Protein AF-A0A133V3C7-F1 (afdb_monomer_lite)

pLDDT: mean 74.62, std 12.6, range [41.81, 91.69]

Secondary structure (DSSP, 8-state):
-PPP--PPPHHHHHHHHHHHHHHHHHH---SSPPPS-------HHHHHHHHHT-HHHHHHTHHHHHHHHHH-HHHHHHHHHHHHHHHHHHHHHHHHHTT--SEEEEEETTEEEEEESSHHHHHHHHHHHS-HHHHTTPEEEEE-

Organism: NCBI:txid1698271

Sequence (144 aa):
MAPYGVSFGGGISKDINAAYQRAKHRFGIIETLPGPEEEKEKTDEEKLKFYMKSERNRDRYREEIQDLRSKSGHLESVYYRELGKKHVRKLGKKLRELGIEQGWFAILEDTVVASGESEEEVKRRIEKILPPERQNHAYIYHLS

Structure (mmCIF, N/CA/C/O backbone):
data_AF-A0A133V3C7-F1
#
_entry.id   AF-A0A133V3C7-F1
#
loop_
_atom_site.group_PDB
_atom_site.id
_atom_site.type_symbol
_atom_site.label_atom_id
_atom_site.label_alt_id
_atom_site.label_comp_id
_atom_site.label_asym_id
_atom_site.label_entity_id
_atom_site.label_seq_id
_atom_site.pdbx_PDB_ins_code
_atom_site.Cartn_x
_atom_site.Cartn_y
_atom_site.Cartn_z
_atom_site.occupancy
_atom_site.B_iso_or_equiv
_atom_site.auth_seq_id
_atom_site.auth_comp_id
_atom_site.auth_asym_id
_atom_site.auth_atom_id
_atom_site.pdbx_PDB_model_num
ATOM 1 N N . MET A 1 1 ? 14.649 46.276 -40.426 1.00 46.78 1 MET A N 1
ATOM 2 C CA . MET A 1 1 ? 13.530 45.339 -40.194 1.00 46.78 1 MET A CA 1
ATOM 3 C C . MET A 1 1 ? 13.477 45.104 -38.688 1.00 46.78 1 MET A C 1
ATOM 5 O O . MET A 1 1 ? 14.411 44.521 -38.158 1.00 46.78 1 MET A O 1
ATOM 9 N N . ALA A 1 2 ? 12.526 45.724 -37.981 1.00 51.72 2 ALA A N 1
ATOM 10 C CA . ALA A 1 2 ? 12.470 45.685 -36.513 1.00 51.72 2 ALA A CA 1
ATOM 11 C C . ALA A 1 2 ? 11.894 44.338 -36.023 1.00 51.72 2 ALA A C 1
ATOM 13 O O . ALA A 1 2 ? 11.019 43.795 -36.703 1.00 51.72 2 ALA A O 1
ATOM 14 N N . PRO A 1 3 ? 12.371 43.782 -34.892 1.00 53.56 3 PRO A N 1
ATOM 15 C CA . PRO A 1 3 ? 11.920 42.486 -34.401 1.00 53.56 3 PRO A CA 1
ATOM 16 C C . PRO A 1 3 ? 10.464 42.563 -33.934 1.00 53.56 3 PRO A C 1
ATOM 18 O O . PRO A 1 3 ? 10.070 43.452 -33.181 1.00 53.56 3 PRO A O 1
ATOM 21 N N . TYR A 1 4 ? 9.658 41.621 -34.406 1.00 64.44 4 TYR A N 1
ATOM 22 C CA . TYR A 1 4 ? 8.256 41.464 -34.036 1.00 64.44 4 TYR A CA 1
ATOM 23 C C . TYR A 1 4 ? 8.159 40.875 -32.625 1.00 64.44 4 TYR A C 1
ATOM 25 O O . TYR A 1 4 ? 8.686 39.797 -32.349 1.00 64.44 4 TYR A O 1
ATOM 33 N N . GLY A 1 5 ? 7.476 41.584 -31.725 1.00 55.06 5 GLY A N 1
ATOM 34 C CA . GLY A 1 5 ? 7.168 41.087 -30.388 1.00 55.06 5 GLY A CA 1
ATOM 35 C C . GLY A 1 5 ? 6.111 39.990 -30.465 1.00 55.06 5 GLY A C 1
ATOM 36 O O . GLY A 1 5 ? 4.940 40.274 -30.700 1.00 55.06 5 GLY A O 1
ATOM 37 N N . VAL A 1 6 ? 6.521 38.737 -30.278 1.00 62.84 6 VAL A N 1
ATOM 38 C CA . VAL A 1 6 ? 5.597 37.601 -30.197 1.00 62.84 6 VAL A CA 1
ATOM 39 C C . VAL A 1 6 ? 5.098 37.491 -28.757 1.00 62.84 6 VAL A C 1
ATOM 41 O O . VAL A 1 6 ? 5.866 37.162 -27.855 1.00 62.84 6 VAL A O 1
ATOM 44 N N . SER A 1 7 ? 3.817 37.780 -28.526 1.00 61.81 7 SER A N 1
ATOM 45 C CA . SER A 1 7 ? 3.158 37.572 -27.235 1.00 61.81 7 SER A CA 1
ATOM 46 C C . SER A 1 7 ? 2.320 36.294 -27.277 1.00 61.81 7 SER A C 1
ATOM 48 O O . SER A 1 7 ? 1.440 36.118 -28.118 1.00 61.81 7 SER A O 1
ATOM 50 N N . PHE A 1 8 ? 2.606 35.365 -26.366 1.00 60.44 8 PHE A N 1
ATOM 51 C CA . PHE A 1 8 ? 1.832 34.134 -26.219 1.00 60.44 8 PHE A CA 1
ATOM 52 C C . PHE A 1 8 ? 0.729 34.339 -25.175 1.00 60.44 8 PHE A C 1
ATOM 54 O O . PHE A 1 8 ? 0.982 34.862 -24.090 1.00 60.44 8 PHE A O 1
ATOM 61 N N . GLY A 1 9 ? -0.501 33.926 -25.495 1.00 61.12 9 GLY A N 1
ATOM 62 C CA . GLY A 1 9 ? -1.622 33.955 -24.552 1.00 61.12 9 GLY A CA 1
ATOM 63 C C . GLY A 1 9 ? -1.420 32.989 -23.376 1.00 61.12 9 GLY A C 1
ATOM 64 O O . GLY A 1 9 ? -0.728 31.977 -23.498 1.00 61.12 9 GLY A O 1
ATOM 65 N N . GLY A 1 10 ? -2.069 33.264 -22.238 1.00 57.09 10 GLY A N 1
ATOM 66 C CA . GLY A 1 10 ? -1.815 32.578 -20.960 1.00 57.09 10 GLY A CA 1
ATOM 67 C C . GLY A 1 10 ? -1.996 31.050 -20.948 1.00 57.09 10 GLY A C 1
ATOM 68 O O . GLY A 1 10 ? -1.463 30.391 -20.057 1.00 57.09 10 GLY A O 1
ATOM 69 N N . GLY A 1 11 ? -2.704 30.470 -21.923 1.00 58.62 11 GLY A N 1
ATOM 70 C CA . GLY A 1 11 ? -2.781 29.015 -22.114 1.00 58.62 11 GLY A CA 1
ATOM 71 C C . GLY A 1 11 ? -1.487 28.420 -22.681 1.00 58.62 11 GLY A C 1
ATOM 72 O O . GLY A 1 11 ? -0.925 27.498 -22.097 1.00 58.62 11 GLY A O 1
ATOM 73 N N . ILE A 1 12 ? -0.950 29.018 -23.750 1.00 62.06 12 ILE A N 1
ATOM 74 C CA . ILE A 1 12 ? 0.281 28.565 -24.419 1.00 62.06 12 ILE A CA 1
ATOM 75 C C . ILE A 1 12 ? 1.486 28.723 -23.482 1.00 62.06 12 ILE A C 1
ATOM 77 O O . ILE A 1 12 ? 2.330 27.832 -23.393 1.00 62.06 12 ILE A O 1
ATOM 81 N N . SER A 1 13 ? 1.536 29.808 -22.703 1.00 61.38 13 SER A N 1
ATOM 82 C CA . SER A 1 13 ? 2.587 30.009 -21.697 1.00 61.38 13 SER A CA 1
ATOM 83 C C . SER A 1 13 ? 2.587 28.925 -20.617 1.00 61.38 13 SER A C 1
ATOM 85 O O . SER A 1 13 ? 3.656 28.524 -20.159 1.00 61.38 13 SER A O 1
ATOM 87 N N . LYS A 1 14 ? 1.412 28.419 -20.212 1.00 63.72 14 LYS A N 1
ATOM 88 C CA . LYS A 1 14 ? 1.315 27.328 -19.231 1.00 63.72 14 LYS A CA 1
ATOM 89 C C . LYS A 1 14 ? 1.818 26.009 -19.800 1.00 63.72 14 LYS A C 1
ATOM 91 O O . LYS A 1 14 ? 2.540 25.310 -19.094 1.00 63.72 14 LYS A O 1
ATOM 96 N N . ASP A 1 15 ? 1.496 25.693 -21.050 1.00 67.38 15 ASP A N 1
ATOM 97 C CA . ASP A 1 15 ? 1.969 24.463 -21.693 1.00 67.38 15 ASP A CA 1
ATOM 98 C C . ASP A 1 15 ? 3.476 24.487 -21.951 1.00 67.38 15 ASP A C 1
ATOM 100 O O . ASP A 1 15 ? 4.159 23.504 -21.660 1.00 67.38 15 ASP A O 1
ATOM 104 N N . ILE A 1 16 ? 4.022 25.624 -22.395 1.00 72.81 16 ILE A N 1
ATOM 105 C CA . ILE A 1 16 ? 5.471 25.804 -22.559 1.00 72.81 16 ILE A CA 1
ATOM 106 C C . ILE A 1 16 ? 6.179 25.677 -21.208 1.00 72.81 16 ILE A C 1
ATOM 108 O O . ILE A 1 16 ? 7.178 24.967 -21.097 1.00 72.81 16 ILE A O 1
ATOM 112 N N . ASN A 1 17 ? 5.645 26.296 -20.152 1.00 70.88 17 ASN A N 1
ATOM 113 C CA . ASN A 1 17 ? 6.240 26.202 -18.821 1.00 70.88 17 ASN A CA 1
ATOM 114 C C . ASN A 1 17 ? 6.110 24.779 -18.244 1.00 70.88 17 ASN A C 1
ATOM 116 O O . ASN A 1 17 ? 7.049 24.254 -17.653 1.00 70.88 17 ASN A O 1
ATOM 120 N N . ALA A 1 18 ? 4.994 24.088 -18.484 1.00 69.88 18 ALA A N 1
ATOM 121 C CA . ALA A 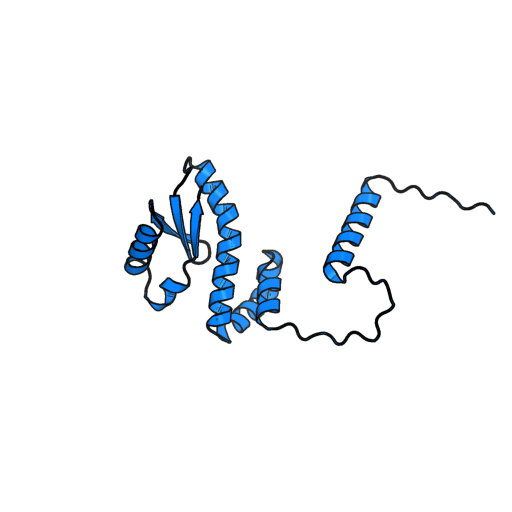1 18 ? 4.828 22.689 -18.098 1.00 69.88 18 ALA A CA 1
ATOM 122 C C . ALA A 1 18 ? 5.796 21.767 -18.854 1.00 69.88 18 ALA A C 1
ATOM 124 O O . ALA A 1 18 ? 6.364 20.852 -18.254 1.00 69.88 18 ALA A O 1
ATOM 125 N N . ALA A 1 19 ? 6.018 22.004 -20.149 1.00 71.81 19 ALA A N 1
ATOM 126 C CA . ALA A 1 19 ? 7.013 21.292 -20.941 1.00 71.81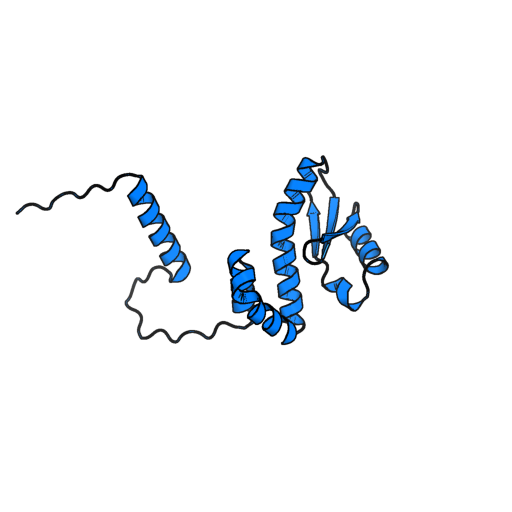 19 ALA A CA 1
ATOM 127 C C . ALA A 1 19 ? 8.434 21.557 -20.419 1.00 71.81 19 ALA A C 1
ATOM 129 O O . ALA A 1 19 ? 9.192 20.607 -20.219 1.00 71.81 19 ALA A O 1
ATOM 130 N N . TYR A 1 20 ? 8.755 22.811 -20.095 1.00 70.88 20 TYR A N 1
ATOM 131 C CA . TYR A 1 20 ? 10.030 23.211 -19.502 1.00 70.88 20 TYR A CA 1
ATOM 132 C C . TYR A 1 20 ? 10.278 22.544 -18.143 1.00 70.88 20 TYR A C 1
ATOM 134 O O . TYR A 1 20 ? 11.319 21.925 -17.945 1.00 70.88 20 TYR A O 1
ATOM 142 N N . GLN A 1 21 ? 9.309 22.567 -17.222 1.00 72.25 21 GLN A N 1
ATOM 143 C CA . GLN A 1 21 ? 9.446 21.906 -15.917 1.00 72.25 21 GLN A CA 1
ATOM 144 C C . GLN A 1 21 ? 9.567 20.381 -16.050 1.00 72.25 21 GLN A C 1
ATOM 146 O O . GLN A 1 21 ? 10.335 19.751 -15.321 1.00 72.25 21 GLN A O 1
ATOM 151 N N . ARG A 1 22 ? 8.855 19.766 -17.008 1.00 69.25 22 ARG A N 1
ATOM 152 C CA . ARG A 1 22 ? 9.005 18.332 -17.314 1.00 69.25 22 ARG A CA 1
ATOM 153 C C . ARG A 1 22 ? 10.395 18.009 -17.851 1.00 69.25 22 ARG A C 1
ATOM 155 O O . ARG A 1 22 ? 10.938 16.976 -17.469 1.00 69.25 22 ARG A O 1
ATOM 162 N N . ALA A 1 23 ? 10.943 18.850 -18.725 1.00 69.19 23 ALA A N 1
ATOM 163 C CA . ALA A 1 23 ? 12.285 18.683 -19.270 1.00 69.19 23 ALA A CA 1
ATOM 164 C C . ALA A 1 23 ? 13.346 18.878 -18.179 1.00 69.19 23 ALA A C 1
ATOM 166 O O . ALA A 1 23 ? 14.163 17.986 -17.978 1.00 69.19 23 ALA A O 1
ATOM 167 N N . LYS A 1 24 ? 13.243 19.947 -17.378 1.00 71.12 24 LYS A N 1
ATOM 168 C CA . LYS A 1 24 ? 14.124 20.219 -16.232 1.00 71.12 24 LYS A CA 1
ATOM 169 C C . LYS A 1 24 ? 14.130 19.081 -15.211 1.00 71.12 24 LYS A C 1
ATOM 171 O O . LYS A 1 24 ? 15.186 18.689 -14.733 1.00 71.12 24 LYS A O 1
ATOM 176 N N . HIS A 1 25 ? 12.969 18.513 -14.886 1.00 64.00 25 HIS A N 1
ATOM 177 C CA . HIS A 1 25 ? 12.901 17.361 -13.982 1.00 64.00 25 HIS A CA 1
ATOM 178 C C . HIS A 1 25 ? 13.510 16.100 -14.614 1.00 64.00 25 HIS A C 1
ATOM 180 O O . HIS A 1 25 ? 14.024 15.237 -13.905 1.00 64.00 25 HIS A O 1
ATOM 186 N N . ARG A 1 26 ? 13.378 15.923 -15.931 1.00 62.66 26 ARG A N 1
ATOM 187 C CA . ARG A 1 26 ? 13.813 14.693 -16.602 1.00 62.66 26 ARG A CA 1
ATOM 188 C C . ARG A 1 26 ? 15.308 14.688 -16.912 1.00 62.66 26 ARG A C 1
ATOM 190 O O . ARG A 1 26 ? 15.903 13.623 -16.832 1.00 62.66 26 ARG A O 1
ATOM 197 N N . PHE A 1 27 ? 15.874 15.846 -17.234 1.00 63.44 27 PHE A N 1
ATOM 198 C CA . PHE A 1 27 ? 17.224 15.968 -17.787 1.00 63.44 27 PHE A CA 1
ATOM 199 C C . PHE A 1 27 ? 18.115 16.973 -17.032 1.00 63.44 27 PHE A C 1
ATOM 201 O O . PHE A 1 27 ? 19.279 17.125 -17.376 1.00 63.44 27 PHE A O 1
ATOM 208 N N . GLY A 1 28 ? 17.606 17.658 -15.998 1.00 61.00 28 GLY A N 1
ATOM 209 C CA . GLY A 1 28 ? 18.314 18.778 -15.362 1.00 61.00 28 GLY A CA 1
ATOM 210 C C . GLY A 1 28 ? 18.300 20.050 -16.225 1.00 61.00 28 GLY A C 1
ATOM 211 O O . GLY A 1 28 ? 17.641 20.097 -17.264 1.00 61.00 28 GLY A O 1
ATOM 212 N N . ILE A 1 29 ? 18.978 21.116 -15.781 1.00 57.25 29 ILE A N 1
ATOM 213 C CA . ILE A 1 29 ? 19.309 22.261 -16.648 1.00 57.25 29 ILE A CA 1
ATOM 214 C C . ILE A 1 29 ? 20.689 21.973 -17.231 1.00 57.25 29 ILE A C 1
ATOM 216 O O . ILE A 1 29 ? 21.652 21.821 -16.485 1.00 57.25 29 ILE A O 1
ATOM 220 N N . ILE A 1 30 ? 20.762 21.867 -18.552 1.00 48.34 30 ILE A N 1
ATOM 221 C CA . ILE A 1 30 ? 21.998 21.581 -19.275 1.00 48.34 30 ILE A CA 1
ATOM 222 C C . ILE A 1 30 ? 22.706 22.921 -19.516 1.00 48.34 30 ILE A C 1
ATOM 224 O O . ILE A 1 30 ? 22.352 23.650 -20.438 1.00 48.34 30 ILE A O 1
ATOM 228 N N . GLU A 1 31 ? 23.659 23.279 -18.655 1.00 51.72 31 GLU A N 1
ATOM 229 C CA . GLU A 1 31 ? 24.477 24.499 -18.806 1.00 51.72 31 GLU A CA 1
ATOM 230 C C . GLU A 1 31 ? 25.641 24.312 -19.801 1.00 51.72 31 GLU A C 1
ATOM 232 O O . GLU A 1 31 ? 26.216 25.284 -20.285 1.00 51.72 31 GLU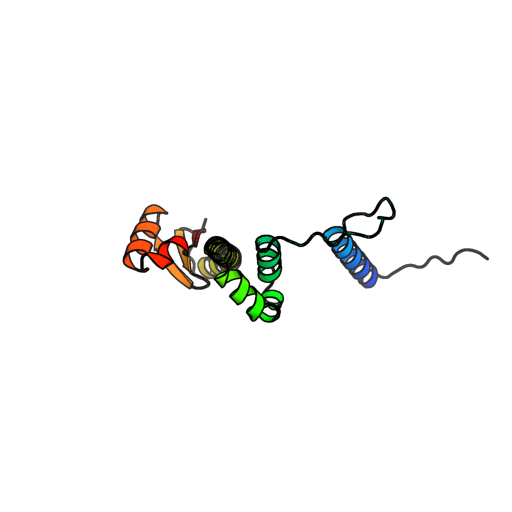 A O 1
ATOM 237 N N . THR A 1 32 ? 25.947 23.069 -20.178 1.00 54.06 32 THR A N 1
ATOM 238 C CA . THR A 1 32 ? 27.017 22.699 -21.114 1.00 54.06 32 THR A CA 1
ATOM 239 C C . THR A 1 32 ? 26.583 21.510 -21.965 1.00 54.06 32 THR A C 1
ATOM 241 O O . THR A 1 32 ? 25.987 20.571 -21.443 1.00 54.06 32 THR A O 1
ATOM 244 N N . LEU A 1 33 ? 26.866 21.543 -23.276 1.00 53.22 33 LEU A N 1
ATOM 245 C CA . LEU A 1 33 ? 26.556 20.428 -24.181 1.00 53.22 33 LEU A CA 1
ATOM 246 C C . LEU A 1 33 ? 27.194 19.131 -23.647 1.00 53.22 33 LEU A C 1
ATOM 248 O O . LEU A 1 33 ? 28.423 19.081 -23.543 1.00 53.22 33 LEU A O 1
ATOM 252 N N . PRO A 1 34 ? 26.404 18.093 -23.319 1.00 43.03 34 PRO A N 1
ATOM 253 C CA . PRO A 1 34 ? 26.962 16.845 -22.844 1.00 43.03 34 PRO A CA 1
ATOM 254 C C . PRO A 1 34 ? 27.524 16.072 -24.041 1.00 43.03 34 PRO A C 1
ATOM 256 O O . PRO A 1 34 ? 26.923 16.024 -25.117 1.00 43.03 34 PRO A O 1
ATOM 259 N N . GLY A 1 35 ? 28.703 15.476 -23.851 1.00 49.34 35 GLY A N 1
ATOM 260 C CA . GLY A 1 35 ? 29.177 14.393 -24.714 1.00 49.34 35 GLY A CA 1
ATOM 261 C C . GLY A 1 35 ? 28.180 13.224 -24.713 1.00 49.34 35 GLY A C 1
ATOM 262 O O . GLY A 1 35 ? 27.242 13.242 -23.916 1.00 49.34 35 GLY A O 1
ATOM 263 N N . PRO A 1 36 ? 28.351 12.227 -25.602 1.00 42.03 36 PRO A N 1
ATOM 264 C CA . PRO A 1 36 ? 27.390 11.138 -25.773 1.00 42.03 36 PRO A CA 1
ATOM 265 C C . PRO A 1 36 ? 27.063 10.518 -24.411 1.00 42.03 36 PRO A C 1
ATOM 267 O O . PRO A 1 36 ? 27.941 9.966 -23.752 1.00 42.03 36 PRO A O 1
ATOM 270 N N . GLU A 1 37 ? 25.821 10.707 -23.960 1.00 48.19 37 GLU A N 1
ATOM 271 C CA . GLU A 1 37 ? 25.356 10.208 -22.672 1.00 48.19 37 GLU A CA 1
ATOM 272 C C . GLU A 1 37 ? 25.438 8.681 -22.705 1.00 48.19 37 GLU A C 1
ATOM 274 O O . GLU A 1 37 ? 24.680 8.023 -23.416 1.00 48.19 37 GLU A O 1
ATOM 279 N N . GLU A 1 38 ? 26.363 8.107 -21.939 1.00 41.91 38 GLU A N 1
ATOM 280 C CA . GLU A 1 38 ? 26.260 6.709 -21.548 1.00 41.91 38 GLU A CA 1
ATOM 281 C C . GLU A 1 38 ? 24.951 6.570 -20.765 1.00 41.91 38 GLU A C 1
ATOM 283 O O . GLU A 1 38 ? 24.804 7.114 -19.664 1.00 41.91 38 GLU A O 1
ATOM 288 N N . GLU A 1 39 ? 23.965 5.900 -21.365 1.00 41.81 39 GLU A N 1
ATOM 289 C CA . GLU A 1 39 ? 22.732 5.497 -20.703 1.00 41.81 39 GLU A CA 1
ATOM 290 C C . GLU A 1 39 ? 23.112 4.718 -19.441 1.00 41.81 39 GLU A C 1
ATOM 292 O O . GLU A 1 39 ? 23.425 3.531 -19.499 1.00 41.81 39 GLU A O 1
ATOM 297 N N . LYS A 1 40 ? 23.130 5.386 -18.281 1.00 45.38 40 LYS A N 1
ATOM 298 C CA . LYS A 1 40 ? 23.348 4.703 -17.006 1.00 45.38 40 LYS A CA 1
ATOM 299 C C . LYS A 1 40 ? 22.250 3.657 -16.873 1.00 45.38 40 LYS A C 1
ATOM 301 O O . LYS A 1 40 ? 21.083 4.016 -16.691 1.00 45.38 40 LYS A O 1
ATOM 306 N N . GLU A 1 41 ? 22.615 2.385 -17.001 1.00 46.47 41 GLU A N 1
ATOM 307 C CA . GLU A 1 41 ? 21.718 1.260 -16.780 1.00 46.47 41 GLU A CA 1
ATOM 308 C C . GLU A 1 41 ? 21.076 1.428 -15.401 1.00 46.47 41 GLU A C 1
ATOM 310 O O . GLU A 1 41 ? 21.712 1.255 -14.364 1.00 46.47 41 GLU A O 1
ATOM 315 N N . LYS A 1 42 ? 19.811 1.853 -15.377 1.00 57.34 42 LYS A N 1
ATOM 316 C CA . LYS A 1 42 ? 19.085 2.056 -14.122 1.00 57.34 42 LYS A CA 1
ATOM 317 C C . LYS A 1 42 ? 19.014 0.732 -13.377 1.00 57.34 42 LYS A C 1
ATOM 319 O O . LYS A 1 42 ? 18.572 -0.266 -13.957 1.00 57.34 42 LYS A O 1
ATOM 324 N N . THR A 1 43 ? 19.383 0.744 -12.100 1.00 75.75 43 THR A N 1
ATOM 325 C CA . THR A 1 43 ? 19.278 -0.419 -11.214 1.00 75.75 43 THR A CA 1
ATOM 326 C C . THR A 1 43 ? 17.835 -0.932 -11.202 1.00 75.75 43 THR A C 1
ATOM 328 O O . THR A 1 43 ? 16.886 -0.149 -11.309 1.00 75.75 43 THR A O 1
ATOM 331 N N . ASP A 1 44 ? 17.646 -2.244 -11.049 1.00 76.31 44 ASP A N 1
ATOM 332 C CA . ASP A 1 44 ? 16.325 -2.890 -11.064 1.00 76.31 44 ASP A CA 1
ATOM 333 C C . ASP A 1 44 ? 15.327 -2.245 -10.070 1.00 76.31 44 ASP A C 1
ATOM 335 O O . ASP A 1 44 ? 14.140 -2.105 -10.372 1.00 76.31 44 ASP A O 1
ATOM 339 N N . GLU A 1 45 ? 15.810 -1.718 -8.940 1.00 76.62 45 GLU A N 1
ATOM 340 C CA . GLU A 1 45 ? 15.005 -0.928 -7.995 1.00 76.62 45 GLU A CA 1
ATOM 341 C C . GLU A 1 45 ? 14.501 0.410 -8.556 1.00 76.62 45 GLU A C 1
ATOM 343 O O . GLU A 1 45 ? 13.370 0.826 -8.285 1.00 76.62 45 GLU A O 1
ATOM 348 N N . GLU A 1 46 ? 15.335 1.131 -9.305 1.00 77.44 46 GLU A N 1
ATOM 349 C CA . GLU A 1 46 ? 14.970 2.425 -9.885 1.00 77.44 46 GLU A CA 1
ATOM 350 C C . GLU A 1 46 ? 13.951 2.252 -11.011 1.00 77.44 46 GLU A C 1
ATOM 352 O O . GLU A 1 46 ? 13.008 3.045 -11.123 1.00 77.44 46 GLU A O 1
ATOM 357 N N . LYS A 1 47 ? 14.095 1.178 -11.800 1.00 82.00 47 LYS A N 1
ATOM 358 C CA . LYS A 1 47 ? 13.098 0.758 -12.794 1.00 82.00 47 LYS A CA 1
ATOM 359 C C . LYS A 1 47 ? 11.760 0.465 -12.118 1.00 82.00 47 LYS A C 1
ATOM 361 O O . LYS A 1 47 ? 10.742 1.039 -12.509 1.00 82.00 47 LYS A O 1
ATOM 366 N N . LEU A 1 48 ? 11.772 -0.318 -11.037 1.00 82.31 48 LEU A N 1
ATOM 367 C CA . LEU A 1 48 ? 10.567 -0.650 -10.276 1.00 82.31 48 LEU A CA 1
ATOM 368 C C . LEU A 1 48 ? 9.870 0.606 -9.722 1.00 82.31 48 LEU A C 1
ATOM 370 O O . LEU A 1 48 ? 8.672 0.795 -9.943 1.00 82.31 48 LEU A O 1
ATOM 374 N N . LYS A 1 49 ? 10.611 1.523 -9.083 1.00 79.88 49 LYS A N 1
ATOM 375 C CA . LYS A 1 49 ? 10.066 2.806 -8.587 1.00 79.88 49 LYS A CA 1
ATOM 376 C C . LYS A 1 49 ? 9.444 3.644 -9.709 1.00 79.88 49 LYS A C 1
ATOM 378 O O . LYS A 1 49 ? 8.386 4.252 -9.521 1.00 79.88 49 LYS A O 1
ATOM 383 N N . PHE A 1 50 ? 10.068 3.676 -10.887 1.00 82.38 50 PHE A N 1
ATOM 384 C CA . PHE A 1 50 ? 9.539 4.398 -12.045 1.00 82.38 50 PHE A CA 1
ATOM 385 C C . PHE A 1 50 ? 8.229 3.789 -12.568 1.00 82.38 50 PHE A C 1
ATOM 387 O O . PHE A 1 50 ? 7.268 4.525 -12.833 1.00 82.38 50 PHE A O 1
ATOM 394 N N . TYR A 1 51 ? 8.157 2.461 -12.675 1.00 81.56 51 TYR A N 1
ATOM 395 C CA . TYR A 1 51 ? 6.946 1.762 -13.109 1.00 81.56 51 TYR A CA 1
ATOM 396 C C . TYR A 1 51 ? 5.801 1.929 -12.104 1.00 81.56 51 TYR A C 1
ATOM 398 O O . TYR A 1 51 ? 4.657 2.170 -12.486 1.00 81.56 51 TYR A O 1
ATOM 406 N N . MET A 1 52 ? 6.113 1.940 -10.809 1.00 78.88 52 MET A N 1
ATOM 407 C CA . MET A 1 52 ? 5.136 2.115 -9.732 1.00 78.88 52 MET A CA 1
ATOM 408 C C . MET A 1 52 ? 4.552 3.535 -9.618 1.00 78.88 52 MET A C 1
ATOM 410 O O . MET A 1 52 ? 3.482 3.718 -9.019 1.00 78.88 52 MET A O 1
ATOM 414 N N . LYS A 1 53 ? 5.194 4.543 -10.226 1.00 80.31 53 LYS A N 1
ATOM 415 C CA . LYS A 1 53 ? 4.869 5.973 -10.061 1.00 80.31 53 LYS A CA 1
ATOM 416 C C . LYS A 1 53 ? 3.431 6.348 -10.435 1.00 80.31 53 LYS A C 1
ATOM 418 O O . LYS A 1 53 ? 2.826 7.188 -9.770 1.00 80.31 53 LYS A O 1
ATOM 423 N N . SER A 1 54 ? 2.863 5.756 -11.486 1.00 74.50 54 SER A N 1
ATOM 424 C CA . SER A 1 54 ? 1.501 6.064 -11.952 1.00 74.50 54 SER A CA 1
ATOM 425 C C . SER A 1 54 ? 0.670 4.790 -12.138 1.00 74.50 54 SER A C 1
ATOM 427 O O . SER A 1 54 ? 1.216 3.691 -12.169 1.00 74.50 54 SER A O 1
ATOM 429 N N . GLU A 1 55 ? -0.659 4.919 -12.192 1.00 72.25 55 GLU A N 1
ATOM 430 C CA . GLU A 1 55 ? -1.538 3.787 -12.553 1.00 72.25 55 GLU A CA 1
ATOM 431 C C . GLU A 1 55 ? -1.299 3.371 -14.009 1.00 72.25 55 GLU A C 1
ATOM 433 O O . GLU A 1 55 ? -0.979 2.220 -14.267 1.00 72.25 55 GLU A O 1
ATOM 438 N N . ARG A 1 56 ? -1.255 4.340 -14.932 1.00 74.00 56 ARG A N 1
ATOM 439 C CA . ARG A 1 56 ? -0.953 4.095 -16.350 1.00 74.00 56 ARG A CA 1
ATOM 440 C C . ARG A 1 56 ? 0.391 3.392 -16.581 1.00 74.00 56 ARG A C 1
ATOM 442 O O . ARG A 1 56 ? 0.509 2.592 -17.500 1.00 74.00 56 ARG A O 1
ATOM 449 N N . ASN A 1 57 ? 1.410 3.703 -15.780 1.00 77.00 57 ASN A N 1
ATOM 450 C CA . ASN A 1 57 ? 2.708 3.035 -15.869 1.00 77.00 57 ASN A CA 1
ATOM 451 C C . ASN A 1 57 ? 2.617 1.590 -15.373 1.00 77.00 57 ASN A C 1
ATOM 453 O O . ASN A 1 57 ? 3.201 0.717 -15.995 1.00 77.00 57 ASN A O 1
ATOM 457 N N . ARG A 1 58 ? 1.870 1.321 -14.299 1.00 78.00 58 ARG A N 1
ATOM 458 C CA . ARG A 1 58 ? 1.676 -0.047 -13.799 1.00 78.00 58 ARG A CA 1
ATOM 459 C C . ARG A 1 58 ? 0.957 -0.939 -14.792 1.00 78.00 58 ARG A C 1
ATOM 461 O O . ARG A 1 58 ? 1.335 -2.093 -14.921 1.00 78.00 58 ARG A O 1
ATOM 468 N N . ASP A 1 59 ? -0.040 -0.397 -15.482 1.00 73.31 59 ASP A N 1
ATOM 469 C CA . ASP A 1 59 ? -0.755 -1.151 -16.510 1.00 73.31 59 ASP A CA 1
ATOM 470 C C . ASP A 1 59 ? 0.149 -1.416 -17.715 1.00 73.31 59 ASP A C 1
ATOM 472 O O . ASP A 1 59 ? 0.164 -2.519 -18.249 1.00 73.31 59 ASP A O 1
ATOM 476 N N . ARG A 1 60 ? 0.947 -0.414 -18.113 1.00 75.06 60 ARG A N 1
ATOM 477 C CA . ARG A 1 60 ? 1.868 -0.524 -19.250 1.00 75.06 60 ARG A CA 1
ATOM 478 C C . ARG A 1 60 ? 3.039 -1.474 -18.999 1.00 75.06 60 ARG A C 1
ATOM 480 O O . ARG A 1 60 ? 3.458 -2.125 -19.940 1.00 75.06 60 ARG A O 1
ATOM 487 N N . TYR A 1 61 ? 3.569 -1.501 -17.779 1.00 83.19 61 TYR A N 1
ATOM 488 C CA . TYR A 1 61 ? 4.760 -2.273 -17.408 1.00 83.19 61 TYR A CA 1
ATOM 489 C C . TYR A 1 61 ? 4.414 -3.450 -16.488 1.00 83.19 61 TYR A C 1
ATOM 491 O O . TYR A 1 61 ? 5.172 -3.783 -15.578 1.00 83.19 61 TYR A O 1
ATOM 499 N N . ARG A 1 62 ? 3.208 -4.015 -16.628 1.00 76.56 62 ARG A N 1
ATOM 500 C CA . ARG A 1 62 ? 2.699 -5.045 -15.713 1.00 76.56 62 ARG A CA 1
ATOM 501 C C . ARG A 1 62 ? 3.584 -6.292 -15.725 1.00 76.56 62 ARG A C 1
ATOM 503 O O . ARG A 1 62 ? 3.885 -6.818 -14.656 1.00 76.56 62 ARG A O 1
ATOM 510 N N . GLU A 1 63 ? 3.984 -6.728 -16.914 1.00 76.44 63 GLU A N 1
ATOM 511 C CA . GLU A 1 63 ? 4.815 -7.917 -17.118 1.00 76.44 63 GLU A CA 1
ATOM 512 C C . GLU A 1 63 ? 6.226 -7.685 -16.564 1.00 76.44 63 GLU A C 1
ATOM 514 O O . GLU A 1 63 ? 6.715 -8.471 -15.759 1.00 76.44 63 GLU A O 1
ATOM 519 N N . GLU A 1 64 ? 6.829 -6.529 -16.843 1.00 81.19 64 GLU A N 1
ATOM 520 C CA . GLU A 1 64 ? 8.159 -6.182 -16.340 1.00 81.19 64 GLU A CA 1
ATOM 521 C C . GLU A 1 64 ? 8.179 -5.997 -14.818 1.00 81.19 64 GLU A C 1
ATOM 523 O O . GLU A 1 64 ? 9.164 -6.331 -14.161 1.00 81.19 64 GLU A O 1
ATOM 528 N N . ILE A 1 65 ? 7.094 -5.489 -14.225 1.00 81.19 65 ILE A N 1
ATOM 529 C CA . ILE A 1 65 ? 6.931 -5.448 -12.767 1.00 81.19 65 ILE A CA 1
ATOM 530 C C . ILE A 1 65 ? 6.877 -6.871 -12.199 1.00 81.19 65 ILE A C 1
ATOM 532 O O . ILE A 1 65 ? 7.470 -7.117 -11.150 1.00 81.19 65 ILE A O 1
ATOM 536 N N . GLN A 1 66 ? 6.164 -7.796 -12.847 1.00 77.88 66 GLN A N 1
ATOM 537 C CA . GLN A 1 66 ? 6.060 -9.182 -12.387 1.00 77.88 66 GLN A CA 1
ATOM 538 C C . GLN A 1 66 ? 7.420 -9.889 -12.443 1.00 77.88 66 GLN A C 1
ATOM 540 O O . GLN A 1 66 ? 7.826 -10.508 -11.456 1.00 77.88 66 GLN A O 1
ATOM 545 N N . ASP A 1 67 ? 8.164 -9.696 -13.528 1.00 82.31 67 ASP A N 1
ATOM 546 C CA . ASP A 1 67 ? 9.523 -10.214 -13.667 1.00 82.31 67 ASP A CA 1
ATOM 547 C C . ASP A 1 67 ? 10.455 -9.628 -12.604 1.00 82.31 67 ASP A C 1
ATOM 549 O O . ASP A 1 67 ? 11.132 -10.375 -11.898 1.00 82.31 67 ASP A O 1
ATOM 553 N N . LEU A 1 68 ? 10.441 -8.304 -12.404 1.00 82.44 68 LEU A N 1
ATOM 554 C CA . LEU A 1 68 ? 11.256 -7.643 -11.378 1.00 82.44 68 LEU A CA 1
ATOM 555 C C . LEU A 1 68 ? 10.933 -8.132 -9.961 1.00 82.44 68 LEU A C 1
ATOM 557 O O . LEU A 1 68 ? 11.842 -8.263 -9.143 1.00 82.44 68 LEU A O 1
ATOM 561 N N . ARG A 1 69 ? 9.665 -8.437 -9.665 1.00 77.50 69 ARG A N 1
ATOM 562 C CA . ARG A 1 69 ? 9.259 -9.011 -8.373 1.00 77.50 69 ARG A CA 1
ATOM 563 C C . ARG A 1 69 ? 9.816 -10.418 -8.169 1.00 77.50 69 ARG A C 1
ATOM 565 O O . ARG A 1 69 ? 10.256 -10.728 -7.070 1.00 77.50 69 ARG A O 1
ATOM 572 N N . SER A 1 70 ? 9.827 -11.247 -9.214 1.00 75.75 70 SER A N 1
ATOM 573 C CA . SER A 1 70 ? 10.329 -12.628 -9.134 1.00 75.75 70 SER A CA 1
ATOM 574 C C . SER A 1 70 ? 11.855 -12.729 -9.007 1.00 75.75 70 SER A C 1
ATOM 576 O O . SER A 1 70 ? 12.363 -13.719 -8.487 1.00 75.75 70 SER A O 1
ATOM 578 N N . LYS A 1 71 ? 12.595 -11.693 -9.428 1.00 79.69 71 LYS A N 1
ATOM 579 C CA . LYS A 1 71 ? 14.067 -11.678 -9.396 1.00 79.69 71 LYS A CA 1
ATOM 580 C C . LYS A 1 71 ? 14.665 -11.658 -7.990 1.00 79.69 71 LYS A C 1
ATOM 582 O O . LYS A 1 71 ? 15.752 -12.194 -7.793 1.00 79.69 71 LYS A O 1
ATOM 587 N N . SER A 1 72 ? 14.026 -10.992 -7.024 1.00 74.50 72 SER A N 1
ATOM 588 C CA . SER A 1 72 ? 14.520 -10.960 -5.641 1.00 74.50 72 SER A CA 1
ATOM 589 C C . SER A 1 72 ? 13.433 -10.585 -4.632 1.00 74.50 72 SER A C 1
ATOM 591 O O . SER A 1 72 ? 12.616 -9.697 -4.879 1.00 74.50 72 SER A O 1
ATOM 593 N N . GLY A 1 73 ? 13.501 -11.171 -3.431 1.00 71.12 73 GLY A N 1
ATOM 594 C CA . GLY A 1 73 ? 12.619 -10.803 -2.313 1.00 71.12 73 GLY A CA 1
ATOM 595 C C . GLY A 1 73 ? 12.775 -9.342 -1.853 1.00 71.12 73 GLY A C 1
ATOM 596 O O . GLY A 1 73 ? 11.845 -8.751 -1.302 1.00 71.12 73 GLY A O 1
ATOM 597 N N . HIS A 1 74 ? 13.926 -8.712 -2.131 1.00 73.75 74 HIS A N 1
ATOM 598 C CA . HIS A 1 74 ? 14.123 -7.282 -1.882 1.00 73.75 74 HIS A CA 1
ATOM 599 C C . HIS A 1 74 ? 13.244 -6.419 -2.800 1.00 73.75 74 HIS A C 1
ATOM 601 O O . HIS A 1 74 ? 12.549 -5.520 -2.325 1.00 73.75 74 HIS A O 1
ATOM 607 N N . LEU A 1 75 ? 13.225 -6.714 -4.105 1.00 75.94 75 LEU A N 1
ATOM 608 C CA . LEU A 1 75 ? 12.381 -6.007 -5.075 1.00 75.94 75 LEU A CA 1
ATOM 609 C C . LEU A 1 75 ? 10.894 -6.221 -4.788 1.00 75.94 75 LEU A C 1
ATOM 611 O O . LEU A 1 75 ? 10.105 -5.284 -4.9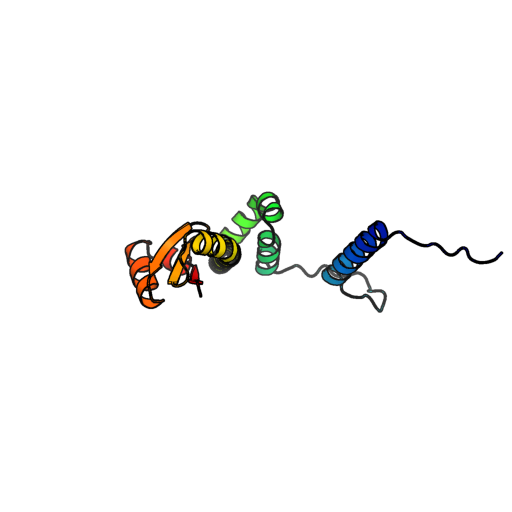04 1.00 75.94 75 LEU A O 1
ATOM 615 N N . GLU A 1 76 ? 10.517 -7.414 -4.335 1.00 72.88 76 GLU A N 1
ATOM 616 C CA . GLU A 1 76 ? 9.159 -7.687 -3.872 1.00 72.88 76 GLU A CA 1
ATOM 617 C C . GLU A 1 76 ? 8.773 -6.814 -2.658 1.00 72.88 76 GLU A C 1
ATOM 619 O O . GLU A 1 76 ? 7.722 -6.168 -2.658 1.00 72.88 76 GLU A O 1
ATOM 624 N N . SER A 1 77 ? 9.662 -6.683 -1.672 1.00 72.25 77 SER A N 1
ATOM 625 C CA . SER A 1 77 ? 9.443 -5.807 -0.510 1.00 72.25 77 SER A CA 1
ATOM 626 C C . SER A 1 77 ? 9.310 -4.330 -0.913 1.00 72.25 77 SER A C 1
ATOM 628 O O . SER A 1 77 ? 8.451 -3.601 -0.406 1.00 72.25 77 SER A O 1
ATOM 630 N N . VAL A 1 78 ? 10.140 -3.866 -1.856 1.00 75.75 78 VAL A N 1
ATOM 631 C CA . VAL A 1 78 ? 10.066 -2.498 -2.394 1.00 75.75 78 VAL A CA 1
ATOM 632 C C . VAL A 1 78 ? 8.743 -2.272 -3.126 1.00 75.75 78 VAL A C 1
ATOM 634 O O . VAL A 1 78 ? 8.123 -1.225 -2.931 1.00 75.75 78 VAL A O 1
ATOM 637 N N . TYR A 1 79 ? 8.284 -3.245 -3.913 1.00 78.81 79 TYR A N 1
ATOM 638 C CA . TYR A 1 79 ? 7.009 -3.187 -4.624 1.00 78.81 79 TYR A CA 1
ATOM 639 C C . TYR A 1 79 ? 5.825 -2.987 -3.668 1.00 78.81 79 TYR A C 1
ATOM 641 O O . TYR A 1 79 ? 5.062 -2.030 -3.829 1.00 78.81 79 TYR A O 1
ATOM 649 N N . TYR A 1 80 ? 5.698 -3.825 -2.632 1.00 74.12 80 TYR A N 1
ATOM 650 C CA . TYR A 1 80 ? 4.594 -3.700 -1.671 1.00 74.12 80 TYR A CA 1
ATOM 651 C C . TYR A 1 80 ? 4.646 -2.380 -0.899 1.00 74.12 80 TYR A C 1
ATOM 653 O O . TYR A 1 80 ? 3.616 -1.733 -0.697 1.00 74.12 80 TYR A O 1
ATOM 661 N N . ARG A 1 81 ? 5.847 -1.910 -0.544 1.00 73.88 81 ARG A N 1
ATOM 662 C CA . ARG A 1 81 ? 6.020 -0.610 0.116 1.00 73.88 81 ARG A CA 1
ATOM 663 C C . ARG A 1 81 ? 5.556 0.555 -0.763 1.00 73.88 81 ARG A C 1
ATOM 665 O O . ARG A 1 81 ? 4.893 1.469 -0.270 1.00 73.88 81 ARG A O 1
ATOM 672 N N . GLU A 1 82 ? 5.900 0.555 -2.049 1.00 74.81 82 GLU A N 1
ATOM 673 C CA . GLU A 1 82 ? 5.489 1.613 -2.982 1.00 74.81 82 GLU A CA 1
ATOM 674 C C . GLU A 1 82 ? 3.990 1.538 -3.335 1.00 74.81 82 GLU A C 1
ATOM 676 O O . GLU A 1 82 ? 3.344 2.581 -3.493 1.00 74.81 82 GLU A O 1
ATOM 681 N N . LEU A 1 83 ? 3.401 0.334 -3.380 1.00 73.88 83 LEU A N 1
ATOM 682 C CA . LEU A 1 83 ? 1.946 0.154 -3.462 1.00 73.88 83 LEU A CA 1
ATOM 683 C C . LEU A 1 83 ? 1.234 0.781 -2.259 1.00 73.88 83 LEU A C 1
ATOM 685 O O . LEU A 1 83 ? 0.368 1.646 -2.447 1.00 73.88 83 LEU A O 1
ATOM 689 N N . GLY A 1 84 ? 1.647 0.399 -1.047 1.00 69.50 84 GLY A N 1
ATOM 690 C CA . GLY A 1 84 ? 1.047 0.856 0.205 1.00 69.50 84 GLY A CA 1
ATOM 691 C C . GLY A 1 84 ? 1.039 2.379 0.306 1.00 69.50 84 GLY A C 1
ATOM 692 O O . GLY A 1 84 ? -0.020 2.980 0.472 1.00 69.50 84 GLY A O 1
ATOM 693 N N . LYS A 1 85 ? 2.182 3.037 0.062 1.00 72.31 85 LYS A N 1
ATOM 694 C CA . LYS A 1 85 ? 2.307 4.510 0.111 1.00 72.31 85 LYS A CA 1
ATOM 695 C C . LYS A 1 85 ? 1.274 5.253 -0.736 1.00 72.31 85 LYS A C 1
ATOM 697 O O . LYS A 1 85 ? 0.773 6.303 -0.327 1.00 72.31 85 LYS A O 1
ATOM 702 N N . LYS A 1 86 ? 0.966 4.757 -1.940 1.00 70.44 86 LYS A N 1
ATOM 703 C CA . LYS A 1 86 ? -0.026 5.414 -2.802 1.00 70.44 86 LYS A CA 1
ATOM 704 C C . LYS A 1 86 ? -1.446 5.121 -2.331 1.00 70.44 86 LYS A C 1
ATOM 706 O O . LYS A 1 86 ? -2.289 6.021 -2.377 1.00 70.44 86 LYS A O 1
ATOM 711 N N . HIS A 1 87 ? -1.708 3.888 -1.901 1.00 71.81 87 HIS A N 1
ATOM 712 C CA . HIS A 1 87 ? -3.035 3.482 -1.457 1.00 71.81 87 HIS A CA 1
ATOM 713 C C . HIS A 1 87 ? -3.448 4.218 -0.177 1.00 71.81 87 HIS A C 1
ATOM 715 O O . HIS A 1 87 ? -4.566 4.718 -0.092 1.00 71.81 87 HIS A O 1
ATOM 721 N N . VAL A 1 88 ? -2.503 4.424 0.741 1.00 74.56 88 VAL A N 1
ATOM 722 C CA . VAL A 1 88 ? -2.659 5.176 1.994 1.00 74.56 88 VAL A CA 1
ATOM 723 C C . VAL A 1 88 ? -3.334 6.533 1.810 1.00 74.56 88 VAL A C 1
ATOM 725 O O . VAL A 1 88 ? -4.240 6.869 2.559 1.00 74.56 88 VAL A O 1
ATOM 728 N N . ARG A 1 89 ? -2.949 7.320 0.796 1.00 76.75 89 ARG A N 1
ATOM 729 C CA . ARG A 1 89 ? -3.544 8.654 0.590 1.00 76.75 89 ARG A CA 1
ATOM 730 C C . ARG A 1 89 ? -5.010 8.581 0.170 1.00 76.75 89 ARG A C 1
ATOM 732 O O . ARG A 1 89 ? -5.825 9.372 0.638 1.00 76.75 89 ARG A O 1
ATOM 739 N N . LYS A 1 90 ? -5.343 7.646 -0.728 1.00 79.81 90 LYS A N 1
ATOM 740 C CA . LYS A 1 90 ? -6.728 7.419 -1.173 1.00 79.81 90 LYS A CA 1
ATOM 741 C C . LYS A 1 90 ? -7.566 6.847 -0.026 1.00 79.81 90 LYS A C 1
ATOM 743 O O . LYS A 1 90 ? -8.692 7.289 0.181 1.00 79.81 90 LYS A O 1
ATOM 748 N N . LEU A 1 91 ? -6.996 5.907 0.723 1.00 81.19 91 LEU A N 1
ATOM 749 C CA . LEU A 1 91 ? -7.629 5.264 1.864 1.00 81.19 91 LEU A CA 1
ATOM 750 C C . LEU A 1 91 ? -7.877 6.249 3.006 1.00 81.19 91 LEU A C 1
ATOM 752 O O . LEU A 1 91 ? -9.000 6.336 3.474 1.00 81.19 91 LEU A O 1
ATOM 756 N N . GLY A 1 92 ? -6.879 7.039 3.404 1.00 82.50 92 GLY A N 1
ATOM 757 C CA . GLY A 1 92 ? -7.018 8.037 4.464 1.00 82.50 92 GLY A CA 1
ATOM 758 C C . GLY A 1 92 ? -8.117 9.054 4.161 1.00 82.50 92 GLY A C 1
ATOM 759 O O . GLY A 1 92 ? -8.896 9.396 5.045 1.00 82.50 92 GLY A O 1
ATOM 760 N N . LYS A 1 93 ? -8.259 9.469 2.893 1.00 84.38 93 LYS A N 1
ATOM 761 C CA . LYS A 1 93 ? -9.383 10.315 2.471 1.00 84.38 93 LYS A CA 1
ATOM 762 C C . LYS A 1 93 ? -10.732 9.613 2.676 1.00 84.38 93 LYS A C 1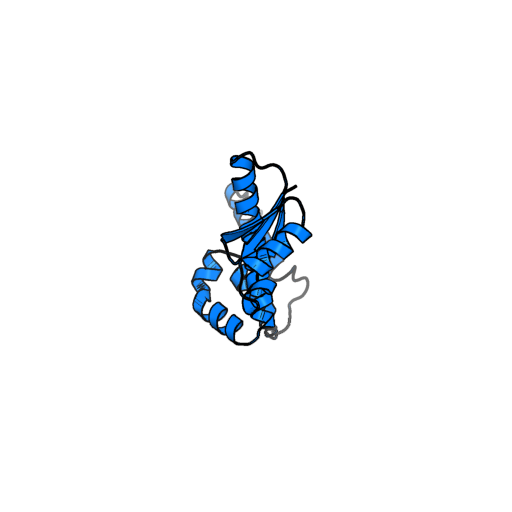
ATOM 764 O O . LYS A 1 93 ? -11.618 10.200 3.283 1.00 84.38 93 LYS A O 1
ATOM 769 N N . LYS A 1 94 ? -10.866 8.361 2.223 1.00 85.44 94 LYS A N 1
ATOM 770 C CA . LYS A 1 94 ? -12.091 7.563 2.410 1.00 85.44 94 LYS A CA 1
ATOM 771 C C . LYS A 1 94 ? -12.416 7.322 3.887 1.00 85.44 94 LYS A C 1
ATOM 773 O O . LYS A 1 94 ? -13.570 7.417 4.272 1.00 85.44 94 LYS A O 1
ATOM 778 N N . LEU A 1 95 ? -11.415 7.018 4.713 1.00 85.19 95 LEU A N 1
ATOM 779 C CA . LEU A 1 95 ? -11.595 6.786 6.149 1.00 85.19 95 LEU A CA 1
ATOM 780 C C . LEU A 1 95 ? -12.116 8.049 6.847 1.00 85.19 95 LEU A C 1
ATOM 782 O O . LEU A 1 95 ? -13.076 7.970 7.607 1.00 85.19 95 LEU A O 1
ATOM 786 N N . ARG A 1 96 ? -11.567 9.219 6.505 1.00 86.06 96 ARG A N 1
ATOM 787 C CA . ARG A 1 96 ? -12.064 10.508 7.008 1.00 86.06 96 ARG A CA 1
ATOM 788 C C . ARG A 1 96 ? -13.475 10.830 6.518 1.00 86.06 96 ARG A C 1
ATOM 790 O O . ARG A 1 96 ? -14.282 11.322 7.295 1.00 86.06 96 ARG A O 1
ATOM 797 N N . GLU A 1 97 ? -13.798 10.523 5.260 1.00 89.25 97 GLU A N 1
ATOM 798 C CA . GLU A 1 97 ? -15.168 10.648 4.728 1.00 89.25 97 GLU A CA 1
ATOM 799 C C . GLU A 1 97 ? -16.171 9.757 5.491 1.00 89.25 97 GLU A C 1
ATOM 801 O O . GLU A 1 97 ? -17.343 10.108 5.591 1.00 89.25 97 GLU A O 1
ATOM 806 N N . LEU A 1 98 ? -15.713 8.643 6.075 1.00 87.44 98 LEU A N 1
ATOM 807 C CA . LEU A 1 98 ? -16.505 7.754 6.934 1.00 87.44 98 LEU A CA 1
ATOM 808 C C . LEU A 1 98 ? -16.546 8.187 8.414 1.00 87.44 98 LEU A C 1
ATOM 810 O O . LEU A 1 98 ? -17.145 7.488 9.227 1.00 87.44 98 LEU A O 1
ATOM 814 N N . GLY A 1 99 ? -15.921 9.311 8.778 1.00 86.31 99 GLY A N 1
ATOM 815 C CA . GLY A 1 99 ? -15.872 9.807 10.159 1.00 86.31 99 GLY A CA 1
ATOM 816 C C . GLY A 1 99 ? -14.787 9.171 11.031 1.00 86.31 99 GLY A C 1
ATOM 817 O O . GLY A 1 99 ? -14.799 9.344 12.245 1.00 86.31 99 GLY A O 1
ATOM 818 N N . ILE A 1 100 ? -13.843 8.436 10.437 1.00 86.88 100 ILE A N 1
ATOM 819 C CA . ILE A 1 100 ? -12.690 7.886 11.155 1.00 86.88 100 ILE A CA 1
ATOM 820 C C . ILE A 1 100 ? -11.570 8.926 11.126 1.00 86.88 100 ILE A C 1
ATOM 822 O O . ILE A 1 100 ? -10.956 9.169 10.084 1.00 86.88 100 ILE A O 1
ATOM 826 N N . GLU A 1 101 ? -11.314 9.544 12.276 1.00 83.44 101 GLU A N 1
ATOM 827 C CA . GLU A 1 101 ? -10.350 10.644 12.394 1.00 83.44 101 GLU A CA 1
ATOM 828 C C . GLU A 1 101 ? -8.932 10.161 12.708 1.00 83.44 101 GLU A C 1
ATOM 830 O O . GLU A 1 101 ? -7.971 10.724 12.187 1.00 83.44 101 GLU A O 1
ATOM 835 N N . GLN A 1 102 ? -8.801 9.088 13.494 1.00 88.62 102 GLN A N 1
ATOM 836 C CA . GLN A 1 102 ? -7.512 8.560 13.935 1.00 88.62 102 GLN A CA 1
ATOM 837 C C . GLN A 1 102 ? -7.497 7.028 14.012 1.00 88.62 102 GLN A C 1
ATOM 839 O O . GLN A 1 102 ? -8.537 6.398 14.212 1.00 88.62 102 GLN A O 1
ATOM 844 N N . GLY A 1 103 ? -6.314 6.428 13.867 1.00 89.44 103 GLY A N 1
ATOM 845 C CA . GLY A 1 103 ? -6.105 4.995 14.085 1.00 89.44 103 GLY A CA 1
ATOM 846 C C . GLY A 1 103 ? -4.949 4.406 13.284 1.00 89.44 103 GLY A C 1
ATOM 847 O O . GLY A 1 103 ? -4.409 5.024 12.365 1.00 89.44 103 GLY A O 1
ATOM 848 N N . TRP A 1 104 ? -4.582 3.174 13.617 1.00 90.62 104 TRP A N 1
ATOM 849 C CA . TRP A 1 104 ? -3.550 2.412 12.924 1.00 90.62 104 TRP A CA 1
ATOM 850 C C . TRP A 1 104 ? -4.182 1.396 11.981 1.00 90.62 104 TRP A C 1
ATOM 852 O O . TRP A 1 104 ? -5.116 0.685 12.348 1.00 90.62 104 TRP A O 1
ATOM 862 N N . PHE A 1 105 ? -3.654 1.303 10.763 1.00 89.19 105 PHE A N 1
ATOM 863 C CA . PHE A 1 105 ? -4.172 0.441 9.705 1.00 89.19 105 PHE A CA 1
ATOM 864 C C . PHE A 1 105 ? -3.039 -0.345 9.053 1.00 89.19 105 PHE A C 1
ATOM 866 O O . PHE A 1 105 ? -2.038 0.230 8.634 1.00 89.19 105 PHE A O 1
ATOM 873 N N . ALA A 1 106 ? -3.211 -1.656 8.925 1.00 87.38 106 ALA A N 1
ATOM 874 C CA . ALA A 1 106 ? -2.368 -2.510 8.104 1.00 87.38 106 ALA A CA 1
ATOM 875 C C . ALA A 1 106 ? -2.969 -2.637 6.711 1.00 87.38 106 ALA A C 1
ATOM 877 O O . ALA A 1 106 ? -4.122 -3.045 6.556 1.00 87.38 106 ALA A O 1
ATOM 878 N N . ILE A 1 107 ? -2.166 -2.332 5.703 1.00 84.44 107 ILE A N 1
ATOM 879 C CA . ILE A 1 107 ? -2.546 -2.402 4.299 1.00 84.44 107 ILE A CA 1
ATOM 880 C C . ILE A 1 107 ? -1.664 -3.444 3.631 1.00 84.44 107 ILE A C 1
ATOM 882 O O . ILE A 1 107 ? -0.439 -3.331 3.652 1.00 84.44 107 ILE A O 1
ATOM 886 N N . LEU A 1 108 ? -2.289 -4.435 3.010 1.00 80.69 108 LEU A N 1
ATOM 887 C CA . LEU A 1 108 ? -1.616 -5.373 2.126 1.00 80.69 108 LEU A CA 1
ATOM 888 C C . LEU A 1 108 ? -2.117 -5.105 0.708 1.00 80.69 108 LEU A C 1
ATOM 890 O O . LEU A 1 108 ? -3.319 -5.153 0.463 1.00 80.69 108 LEU A O 1
ATOM 894 N N . GLU A 1 109 ? -1.193 -4.787 -0.199 1.00 74.25 109 GLU A N 1
ATOM 895 C CA . GLU A 1 109 ? -1.487 -4.355 -1.574 1.00 74.25 109 GLU A CA 1
ATOM 896 C C . GLU A 1 109 ? -2.385 -3.104 -1.636 1.00 74.25 109 GLU A C 1
ATOM 898 O O . GLU A 1 109 ? -1.888 -1.974 -1.604 1.00 74.25 109 GLU A O 1
ATOM 903 N N . ASP A 1 110 ? -3.697 -3.297 -1.734 1.00 72.25 110 ASP A N 1
ATOM 904 C CA . ASP A 1 110 ? -4.727 -2.264 -1.822 1.00 72.25 110 ASP A CA 1
ATOM 905 C C . ASP A 1 110 ? -5.862 -2.454 -0.800 1.00 72.25 110 ASP A C 1
ATOM 907 O O . ASP A 1 110 ? -6.862 -1.737 -0.837 1.00 72.25 110 ASP A O 1
ATOM 911 N N . THR A 1 111 ? -5.705 -3.406 0.120 1.00 79.31 111 THR A N 1
ATOM 912 C CA . THR A 1 111 ? -6.757 -3.831 1.039 1.00 79.31 111 THR A CA 1
ATOM 913 C C . THR A 1 111 ? -6.307 -3.667 2.488 1.00 79.31 111 THR A C 1
ATOM 915 O O . THR A 1 111 ? -5.179 -4.002 2.857 1.00 79.31 111 THR A O 1
ATOM 918 N N . VAL A 1 112 ? -7.198 -3.145 3.335 1.00 86.31 112 VAL A N 1
ATOM 919 C CA . VAL A 1 112 ? -6.972 -3.080 4.784 1.00 86.31 112 VAL A CA 1
ATOM 920 C C . VAL A 1 112 ? -7.166 -4.474 5.366 1.00 86.31 112 VAL A C 1
ATOM 922 O O . VAL A 1 112 ? -8.270 -5.010 5.331 1.00 86.31 112 VAL A O 1
ATOM 925 N N . VAL A 1 113 ? -6.095 -5.051 5.902 1.00 87.81 113 VAL A N 1
ATOM 926 C CA . VAL A 1 113 ? -6.102 -6.400 6.492 1.00 87.81 113 VAL A CA 1
ATOM 927 C C . VAL A 1 113 ? -6.284 -6.375 8.006 1.00 87.81 113 VAL A C 1
ATOM 929 O O . VAL A 1 113 ? -6.787 -7.334 8.580 1.00 87.81 113 VAL A O 1
ATOM 932 N N . ALA A 1 114 ? -5.899 -5.279 8.663 1.00 89.31 114 ALA A N 1
ATOM 933 C CA . ALA A 1 114 ? -6.107 -5.080 10.093 1.00 89.31 114 ALA A CA 1
ATOM 934 C C . ALA A 1 114 ? -6.197 -3.587 10.438 1.00 89.31 114 ALA A C 1
ATOM 936 O O . ALA A 1 114 ? -5.645 -2.741 9.736 1.00 89.31 114 ALA A O 1
ATOM 937 N N . SER A 1 115 ? -6.860 -3.272 11.547 1.00 89.75 115 SER A N 1
ATOM 938 C CA . SER A 1 115 ? -6.883 -1.944 12.169 1.00 89.75 115 SER A CA 1
ATOM 939 C C . SER A 1 115 ? -6.744 -2.060 13.688 1.00 89.75 115 SER A C 1
ATOM 941 O O . SER A 1 115 ? -7.000 -3.136 14.237 1.00 89.75 115 SER A O 1
ATOM 943 N N . GLY A 1 116 ? -6.332 -0.986 14.361 1.00 89.75 116 GLY A N 1
ATOM 944 C CA . GLY A 1 116 ? -6.159 -0.940 15.814 1.00 89.75 116 GLY A CA 1
ATOM 945 C C . GLY A 1 116 ? -5.896 0.471 16.339 1.00 89.75 116 GLY A C 1
ATOM 946 O O . GLY A 1 116 ? -5.725 1.415 15.566 1.00 89.75 116 GLY A O 1
ATOM 947 N N . GLU A 1 117 ? -5.863 0.607 17.661 1.00 88.38 117 GLU A N 1
ATOM 948 C CA . GLU A 1 117 ? -5.586 1.877 18.348 1.00 88.38 117 GLU A CA 1
ATOM 949 C C . GLU A 1 117 ? -4.080 2.145 18.491 1.00 88.38 117 GLU A C 1
ATOM 951 O O . GLU A 1 117 ? -3.668 3.293 18.653 1.00 88.38 117 GLU A O 1
ATOM 956 N N . SER A 1 118 ? -3.246 1.104 18.369 1.00 91.12 118 SER A N 1
ATOM 957 C CA . SER A 1 118 ? -1.783 1.201 18.404 1.00 91.12 118 SER A CA 1
ATOM 958 C C . SER A 1 118 ? -1.107 0.349 17.324 1.00 91.12 118 SER A C 1
ATOM 960 O O . SER A 1 118 ? -1.685 -0.610 16.799 1.00 91.12 118 SER A O 1
ATOM 962 N N . GLU A 1 119 ? 0.152 0.667 17.012 1.00 88.81 119 GLU A N 1
ATOM 963 C CA . GLU A 1 119 ? 0.968 -0.102 16.066 1.00 88.81 119 GLU A CA 1
ATOM 964 C C . GLU A 1 119 ? 1.140 -1.562 16.520 1.00 88.81 119 GLU A C 1
ATOM 966 O O . GLU A 1 119 ? 1.047 -2.492 15.717 1.00 88.81 119 GLU A O 1
ATOM 971 N N . GLU A 1 120 ? 1.352 -1.785 17.819 1.00 89.56 120 GLU A N 1
ATOM 972 C CA . GLU A 1 120 ? 1.541 -3.114 18.408 1.00 89.56 120 GLU A CA 1
ATOM 973 C C . GLU A 1 120 ? 0.270 -3.956 18.312 1.00 89.56 120 GLU A C 1
ATOM 975 O O . GLU A 1 120 ? 0.332 -5.165 18.075 1.00 89.56 120 GLU A O 1
ATOM 980 N N . GLU A 1 121 ? -0.898 -3.335 18.484 1.00 90.88 121 GLU A N 1
ATOM 981 C CA . GLU A 1 121 ? -2.169 -4.021 18.299 1.00 90.88 121 GLU A CA 1
ATOM 982 C C . GLU A 1 121 ? -2.334 -4.500 16.856 1.00 90.88 121 GLU A C 1
ATOM 984 O O . GLU A 1 121 ? -2.690 -5.658 16.623 1.00 90.88 121 GLU A O 1
ATOM 989 N N . VAL A 1 122 ? -2.007 -3.638 15.894 1.00 90.81 122 VAL A N 1
ATOM 990 C CA . VAL A 1 122 ? -2.058 -3.972 14.471 1.00 90.81 122 VAL A CA 1
ATOM 991 C C . VAL A 1 122 ? -1.076 -5.093 14.128 1.00 90.81 122 VAL A C 1
ATOM 993 O O . VAL A 1 122 ? -1.471 -6.030 13.436 1.00 90.81 122 VAL A O 1
ATOM 996 N N . LYS A 1 123 ? 0.154 -5.077 14.662 1.00 88.81 123 LYS A N 1
ATOM 997 C CA . LYS A 1 123 ? 1.134 -6.168 14.476 1.00 88.81 123 LYS A CA 1
ATOM 998 C C . LYS A 1 123 ? 0.613 -7.511 14.983 1.00 88.81 123 LYS A C 1
ATOM 1000 O O . LYS A 1 123 ? 0.613 -8.487 14.239 1.00 88.81 123 LYS A O 1
ATOM 1005 N N . ARG A 1 124 ? 0.056 -7.551 16.198 1.00 91.69 124 ARG A N 1
ATOM 1006 C CA . ARG A 1 124 ? -0.552 -8.777 16.751 1.00 91.69 124 ARG A CA 1
ATOM 1007 C C . ARG A 1 124 ? -1.727 -9.282 15.912 1.00 91.69 124 ARG A C 1
ATOM 1009 O O . ARG A 1 124 ? -1.953 -10.486 15.830 1.00 91.69 124 ARG A O 1
ATOM 1016 N N . ARG A 1 125 ? -2.514 -8.378 15.316 1.00 91.19 125 ARG A N 1
ATOM 1017 C CA . ARG A 1 125 ? -3.615 -8.746 14.411 1.00 91.19 125 ARG A CA 1
ATOM 1018 C C . ARG A 1 125 ? -3.085 -9.274 13.075 1.00 91.19 125 ARG A C 1
ATOM 1020 O O . ARG A 1 125 ? -3.604 -10.277 12.596 1.00 91.19 125 ARG A O 1
ATOM 1027 N N . ILE A 1 126 ? -2.032 -8.667 12.520 1.00 90.31 126 ILE A N 1
ATOM 1028 C CA . ILE A 1 126 ? -1.340 -9.154 11.316 1.00 90.31 126 ILE A CA 1
ATOM 1029 C C . ILE A 1 126 ? -0.856 -10.591 11.522 1.00 90.31 126 ILE A C 1
ATOM 1031 O O . ILE A 1 126 ? -1.152 -11.437 10.687 1.00 90.31 126 ILE A O 1
ATOM 1035 N N . GLU A 1 127 ? -0.187 -10.886 12.638 1.00 89.00 127 GLU A N 1
ATOM 1036 C CA . GLU A 1 127 ? 0.335 -12.231 12.932 1.00 89.00 127 GLU A CA 1
ATOM 1037 C C . GLU A 1 127 ? -0.757 -13.309 12.984 1.00 89.00 127 GLU A C 1
ATOM 1039 O O . GLU A 1 127 ? -0.508 -14.466 12.651 1.00 89.00 127 GLU A O 1
ATOM 1044 N N . LYS A 1 128 ? -1.976 -12.933 13.389 1.00 89.12 128 LYS A N 1
ATOM 1045 C CA . LYS A 1 128 ? -3.126 -13.844 13.482 1.00 89.12 128 LYS A CA 1
ATOM 1046 C C . LYS A 1 128 ? -3.876 -14.024 12.165 1.00 89.12 128 LYS A C 1
ATOM 1048 O O . LYS A 1 128 ? -4.492 -15.066 11.965 1.00 89.12 128 LYS A O 1
ATOM 1053 N N . ILE A 1 129 ? -3.897 -12.996 11.318 1.00 88.12 129 ILE A N 1
ATOM 1054 C CA . ILE A 1 129 ? -4.695 -12.971 10.084 1.00 88.12 129 ILE A CA 1
ATOM 1055 C C . ILE A 1 129 ? -3.861 -13.428 8.886 1.00 88.12 129 ILE A C 1
ATOM 1057 O O . ILE A 1 129 ? -4.373 -14.119 8.006 1.00 88.12 129 ILE A O 1
ATOM 1061 N N . LEU A 1 130 ? -2.590 -13.025 8.830 1.00 85.19 130 LEU A N 1
ATOM 1062 C CA . LEU A 1 130 ? -1.715 -13.2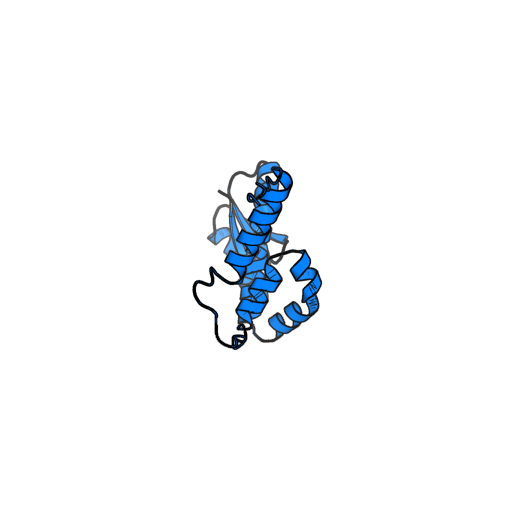70 7.693 1.00 85.19 130 LEU A CA 1
ATOM 1063 C C . LEU A 1 130 ? -0.752 -14.434 7.956 1.00 85.19 130 LEU A C 1
ATOM 1065 O O . LEU A 1 130 ? -0.159 -14.520 9.036 1.00 85.19 130 LEU A O 1
ATOM 1069 N N . PRO A 1 131 ? -0.529 -15.292 6.944 1.00 84.94 131 PRO A N 1
ATOM 1070 C CA . PRO A 1 131 ? 0.480 -16.336 7.028 1.00 84.94 131 PRO A CA 1
ATOM 1071 C C . PRO A 1 131 ? 1.892 -15.715 7.107 1.00 84.94 131 PRO A C 1
ATOM 1073 O O . PRO A 1 131 ? 2.087 -14.601 6.600 1.00 84.94 131 PRO A O 1
ATOM 1076 N N . PRO A 1 132 ? 2.876 -16.399 7.727 1.00 81.56 132 PRO A N 1
ATOM 1077 C CA . PRO A 1 132 ? 4.189 -15.835 8.070 1.00 81.56 132 PRO A CA 1
ATOM 1078 C C . PRO A 1 132 ? 4.919 -15.190 6.891 1.00 81.56 132 PRO A C 1
ATOM 1080 O O . PRO A 1 132 ? 5.556 -14.148 7.039 1.00 81.56 132 PRO A O 1
ATOM 1083 N N . GLU A 1 133 ? 4.769 -15.756 5.694 1.00 77.62 133 GLU A N 1
ATOM 1084 C CA . GLU A 1 133 ? 5.437 -15.293 4.477 1.00 77.62 133 GLU A CA 1
ATOM 1085 C C . GLU A 1 133 ? 4.924 -13.923 4.010 1.00 77.62 133 GLU A C 1
ATOM 1087 O O . GLU A 1 133 ? 5.606 -13.223 3.267 1.00 77.62 133 GLU A O 1
ATOM 1092 N N . ARG A 1 134 ? 3.718 -13.522 4.436 1.00 76.19 134 ARG A N 1
ATOM 1093 C CA . ARG A 1 134 ? 3.060 -12.274 4.015 1.00 76.19 134 ARG A CA 1
ATOM 1094 C C . ARG A 1 134 ? 3.042 -11.194 5.089 1.00 76.19 134 ARG A C 1
ATOM 1096 O O . ARG A 1 134 ? 2.673 -10.061 4.789 1.00 76.19 134 ARG A O 1
ATOM 1103 N N . GLN A 1 135 ? 3.452 -11.506 6.317 1.00 79.38 135 GLN A N 1
ATOM 1104 C CA . GLN A 1 135 ? 3.431 -10.551 7.430 1.00 79.38 135 GLN A CA 1
ATOM 1105 C C . GLN A 1 135 ? 4.333 -9.338 7.153 1.00 79.38 135 GLN A C 1
ATOM 1107 O O . GLN A 1 135 ? 3.917 -8.202 7.367 1.00 79.38 135 GLN A O 1
ATOM 1112 N N . ASN A 1 136 ? 5.512 -9.560 6.560 1.00 77.00 136 ASN A N 1
ATOM 1113 C CA . ASN A 1 136 ? 6.459 -8.495 6.195 1.00 77.00 136 ASN A CA 1
ATOM 1114 C C . ASN A 1 136 ? 6.016 -7.648 4.989 1.00 77.00 136 ASN A C 1
ATOM 1116 O O . ASN A 1 136 ? 6.626 -6.620 4.697 1.00 77.00 136 ASN A O 1
ATOM 1120 N N . HIS A 1 137 ? 4.973 -8.073 4.272 1.00 76.88 137 HIS A N 1
ATOM 1121 C CA . HIS A 1 137 ? 4.443 -7.350 3.114 1.00 76.88 137 HIS A CA 1
ATOM 1122 C C . HIS A 1 137 ? 3.351 -6.347 3.503 1.00 76.88 137 HIS A C 1
ATOM 1124 O O . HIS A 1 137 ? 2.998 -5.483 2.697 1.00 76.88 137 HIS A O 1
ATOM 1130 N N . ALA A 1 138 ? 2.823 -6.436 4.727 1.00 81.12 138 ALA A N 1
ATOM 1131 C CA . ALA A 1 138 ? 1.834 -5.497 5.229 1.00 81.12 138 ALA A CA 1
ATOM 1132 C C . ALA A 1 138 ? 2.499 -4.159 5.588 1.00 81.12 138 ALA A C 1
ATOM 1134 O O . ALA A 1 138 ? 3.411 -4.083 6.410 1.00 81.12 138 ALA A O 1
ATOM 1135 N N . TYR A 1 139 ? 2.013 -3.077 4.986 1.00 82.12 139 TYR A N 1
ATOM 1136 C CA . TYR A 1 139 ? 2.413 -1.720 5.326 1.00 82.12 139 TYR A CA 1
ATOM 1137 C C . TYR A 1 139 ? 1.527 -1.186 6.449 1.00 82.12 139 TYR A C 1
ATOM 1139 O O . TYR A 1 139 ? 0.308 -1.106 6.293 1.00 82.12 139 TYR A O 1
ATOM 1147 N N . ILE A 1 140 ? 2.134 -0.788 7.565 1.00 86.19 140 ILE A N 1
ATOM 1148 C CA . ILE A 1 140 ? 1.412 -0.154 8.667 1.00 86.19 140 ILE A CA 1
ATOM 1149 C C . ILE A 1 140 ? 1.381 1.361 8.451 1.00 86.19 140 ILE A C 1
ATOM 1151 O O . ILE A 1 140 ? 2.407 2.003 8.227 1.00 86.19 140 ILE A O 1
ATOM 1155 N N . TYR A 1 141 ? 0.180 1.921 8.519 1.00 84.88 141 TYR A N 1
ATOM 1156 C CA . TYR A 1 141 ? -0.117 3.328 8.324 1.00 84.88 141 TYR A CA 1
ATOM 1157 C C . TYR A 1 141 ? -0.841 3.897 9.542 1.00 84.88 141 TYR A C 1
ATOM 1159 O O . TYR A 1 141 ? -1.835 3.334 9.997 1.00 84.88 141 TYR A O 1
ATOM 1167 N N . HIS A 1 142 ? -0.368 5.043 10.025 1.00 88.81 142 HIS A N 1
ATOM 1168 C CA . HIS A 1 142 ? -1.052 5.826 11.043 1.00 88.81 142 HIS A CA 1
ATOM 1169 C C . HIS A 1 142 ? -1.885 6.926 10.381 1.00 88.81 142 HIS A C 1
ATOM 1171 O O . HIS A 1 142 ? -1.346 7.799 9.691 1.00 88.81 142 HIS A O 1
ATOM 1177 N N . LEU A 1 143 ? -3.198 6.870 10.589 1.00 84.38 143 LEU A N 1
ATOM 1178 C CA . LEU A 1 143 ? -4.107 7.961 10.288 1.00 84.38 143 LEU A CA 1
ATOM 1179 C C . LEU A 1 143 ? -4.147 8.879 11.511 1.00 84.38 143 LEU A C 1
ATOM 1181 O O . LEU A 1 143 ? -4.590 8.470 12.580 1.00 84.38 143 LEU A O 1
ATOM 1185 N N . SER A 1 144 ? -3.663 10.100 11.318 1.00 78.44 144 SER A N 1
ATOM 1186 C CA . SER A 1 144 ? -3.716 11.228 12.255 1.00 78.44 144 SER A CA 1
ATOM 1187 C C . SER A 1 144 ? -4.379 12.417 11.590 1.00 78.44 144 SER A C 1
ATOM 1189 O O . SER A 1 144 ? -4.228 12.502 10.343 1.00 78.44 144 SER A O 1
#

Radius of gyration: 22.19 Å; chains: 1; bounding box: 46×62×59 Å

Foldseek 3Di:
DDDDDDDDPPVVVVVVVVVVVVCCVVPNDPPDDDDPDPPPPDDLLRVLLVLLVDPVSCVVCVVVLVVSCVVDVVSVLSNLVSQCVVLCVVVLVVCVVVVNQWWKFWDARNDTQDTGRDPVVRLVSLPVRPDPVCSSSIDMDIRD